Protein AF-A0A7C4UZJ2-F1 (afdb_monomer)

Solvent-accessible surface area (backbone atoms only — not comparable to full-atom values): 8974 Å² total; per-residue (Å²): 130,86,74,49,44,41,71,68,33,50,54,50,42,54,49,50,50,52,53,48,52,49,45,67,72,61,39,87,80,48,61,73,75,57,48,54,52,53,50,52,50,48,54,49,46,47,54,48,37,50,47,54,15,24,67,68,72,15,70,60,58,77,71,41,87,79,58,90,54,71,65,30,32,43,36,39,30,89,90,75,41,77,43,81,35,50,71,69,30,82,48,76,40,43,51,80,45,50,31,40,40,32,68,46,58,90,67,75,67,66,42,26,38,54,45,52,75,62,66,36,50,71,48,44,41,74,35,62,50,31,41,37,32,55,33,104,50,64,52,42,41,42,35,38,40,39,36,47,42,66,73,45,78,69,46,78,48,38,40,35,36,39,38,42,128

pLDDT: mean 82.4, std 12.48, range [39.53, 96.62]

Radius of gyration: 24.38 Å; Cα contacts (8 Å, |Δi|>4): 313; chains: 1; bounding box: 47×24×74 Å

Sequence (165 aa):
MPSCLDPSAQNLLLTFFGVFIAGLIFGKRITPRYYKLILAGNTFLILLTLWLGDYRYSPLVFAKEDRFVLQEFVVLSRERGEKHVAPNGIITLGKTSAAFIQPVIEAENIKCTWYSLHGGQLDGEESCSLTYIPPLAENDILRVNIQPGCGLPNTVEQIRISILP

Structure (mmCIF, N/CA/C/O backbone):
data_AF-A0A7C4UZJ2-F1
#
_entry.id   AF-A0A7C4UZJ2-F1
#
loop_
_atom_site.group_PDB
_atom_site.id
_atom_site.type_symbol
_atom_site.label_atom_id
_atom_site.label_alt_id
_atom_site.label_comp_id
_atom_site.label_asym_id
_atom_site.label_entity_id
_atom_site.label_seq_id
_atom_site.pdbx_PDB_ins_code
_atom_site.Cartn_x
_atom_site.Cartn_y
_atom_site.Cartn_z
_atom_site.occupancy
_atom_site.B_iso_or_equiv
_atom_site.auth_seq_id
_atom_site.auth_comp_id
_atom_site.auth_asym_id
_atom_site.auth_atom_id
_atom_site.pdbx_PDB_model_num
ATOM 1 N N . MET A 1 1 ? 1.983 4.374 19.991 1.00 39.53 1 MET A N 1
ATOM 2 C CA . MET A 1 1 ? 1.317 3.497 19.009 1.00 39.53 1 MET A CA 1
ATOM 3 C C . MET A 1 1 ? 0.043 4.208 18.592 1.00 39.53 1 MET A C 1
ATOM 5 O O . MET A 1 1 ? -0.704 4.575 19.492 1.00 39.53 1 MET A O 1
ATOM 9 N N . PRO A 1 2 ? -0.148 4.497 17.301 1.00 52.53 2 PRO A N 1
ATOM 10 C CA . PRO A 1 2 ? -1.367 5.138 16.809 1.00 52.53 2 PRO A CA 1
ATOM 11 C C . PRO A 1 2 ? -2.572 4.263 17.177 1.00 52.53 2 PRO A C 1
ATOM 13 O O . PRO A 1 2 ? -2.494 3.034 17.100 1.00 52.53 2 PRO A O 1
ATOM 16 N N . SER A 1 3 ? -3.638 4.877 17.687 1.00 61.09 3 SER A N 1
ATOM 17 C CA . SER A 1 3 ? -4.814 4.158 18.167 1.00 61.09 3 SER A CA 1
ATOM 18 C C . SER A 1 3 ? -5.595 3.576 16.995 1.00 61.09 3 SER A C 1
ATOM 20 O O . SER A 1 3 ? -6.078 4.292 16.129 1.00 61.09 3 SER A O 1
ATOM 22 N N . CYS A 1 4 ? -5.781 2.260 17.017 1.00 70.62 4 CYS A N 1
ATOM 23 C CA . CYS A 1 4 ? -6.596 1.513 16.054 1.00 70.62 4 CYS A CA 1
ATOM 24 C C . CYS A 1 4 ? -8.102 1.632 16.327 1.00 70.62 4 CYS A C 1
ATOM 26 O O . CYS A 1 4 ? -8.864 0.704 16.066 1.00 70.62 4 CYS A O 1
ATOM 28 N N . LEU A 1 5 ? -8.503 2.759 16.907 1.00 71.94 5 LEU A N 1
ATOM 29 C CA . LEU A 1 5 ? -9.870 3.074 17.275 1.00 71.94 5 LEU A CA 1
ATOM 30 C C . LEU A 1 5 ? -10.366 4.176 16.361 1.00 71.94 5 LEU A C 1
ATOM 32 O O . LEU A 1 5 ? -9.691 5.200 16.238 1.00 71.94 5 LEU A O 1
ATOM 36 N N . ASP A 1 6 ? -11.555 3.992 15.801 1.00 71.31 6 ASP A N 1
ATOM 37 C CA . ASP A 1 6 ? -12.213 5.039 15.030 1.00 71.31 6 ASP A CA 1
ATOM 38 C C . ASP A 1 6 ? -12.290 6.351 15.835 1.00 71.31 6 ASP A C 1
ATOM 40 O O . ASP A 1 6 ? -12.607 6.304 17.030 1.00 71.31 6 ASP A O 1
ATOM 44 N N . PRO A 1 7 ? -12.013 7.527 15.237 1.00 70.38 7 PRO A N 1
ATOM 45 C CA . PRO A 1 7 ? -12.060 8.807 15.948 1.00 70.38 7 PRO A CA 1
ATOM 46 C C . PRO A 1 7 ? -13.392 9.044 16.674 1.00 70.38 7 PRO A C 1
ATOM 48 O O . PRO A 1 7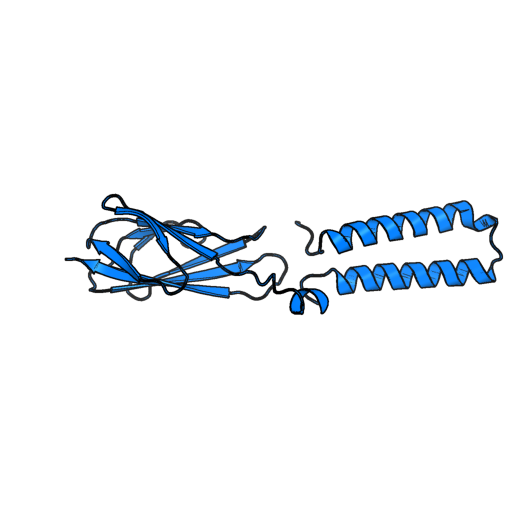 ? -13.426 9.577 17.786 1.00 70.38 7 PRO A O 1
ATOM 51 N N . SER A 1 8 ? -14.500 8.584 16.090 1.00 72.75 8 SER A N 1
ATOM 52 C CA . SER A 1 8 ? -15.833 8.672 16.694 1.00 72.75 8 SER A CA 1
ATOM 53 C C . SER A 1 8 ? -15.936 7.783 17.930 1.00 72.75 8 SER A C 1
ATOM 55 O O . SER A 1 8 ? -16.476 8.197 18.958 1.00 72.75 8 SER A O 1
ATOM 57 N N . ALA A 1 9 ? -15.371 6.575 17.862 1.00 75.50 9 ALA A N 1
ATOM 58 C CA . ALA A 1 9 ? -15.307 5.664 18.996 1.00 75.50 9 ALA A CA 1
ATOM 59 C C . ALA A 1 9 ? -14.388 6.194 20.106 1.00 75.50 9 ALA A C 1
ATOM 61 O O . ALA A 1 9 ? -14.740 6.067 21.276 1.00 75.50 9 ALA A O 1
ATOM 62 N N . GLN A 1 10 ? -13.268 6.847 19.772 1.00 77.38 10 GLN A N 1
ATOM 63 C CA . GLN A 1 10 ? -12.407 7.507 20.763 1.00 77.38 10 GLN A CA 1
ATOM 64 C C . GLN A 1 10 ? -13.162 8.609 21.512 1.00 77.38 10 GLN A C 1
ATOM 66 O O . GLN A 1 10 ? -13.131 8.650 22.743 1.00 77.38 10 GLN A O 1
ATOM 71 N N . ASN A 1 11 ? -13.902 9.456 20.792 1.00 80.50 11 ASN A N 1
ATOM 72 C CA . ASN A 1 11 ? -14.708 10.518 21.398 1.00 80.50 11 ASN A CA 1
ATOM 73 C C . ASN A 1 11 ? -15.818 9.959 22.301 1.00 80.50 11 ASN A C 1
ATOM 75 O O . ASN A 1 11 ? -16.017 10.440 23.422 1.00 80.50 11 ASN A O 1
ATOM 79 N N . LEU A 1 12 ? -16.519 8.914 21.849 1.00 81.25 12 LEU A N 1
ATOM 80 C CA . LEU A 1 12 ? -17.531 8.231 22.658 1.00 81.25 12 LEU A CA 1
ATOM 81 C C . LEU A 1 12 ? -16.916 7.597 23.904 1.00 81.25 12 LEU A C 1
ATOM 83 O O . LEU A 1 12 ? -17.465 7.726 24.995 1.00 81.25 12 LEU A O 1
ATOM 87 N N . LEU A 1 13 ? -15.760 6.956 23.763 1.00 83.00 13 LEU A N 1
ATOM 88 C CA . LEU A 1 13 ? -15.049 6.329 24.866 1.00 83.00 13 LEU A CA 1
ATOM 89 C C . LEU A 1 13 ? -14.633 7.361 25.917 1.00 83.00 13 LEU A C 1
ATOM 91 O O . LEU A 1 13 ? -14.915 7.157 27.095 1.00 83.00 13 LEU A O 1
ATOM 95 N N . LEU A 1 14 ? -14.062 8.497 25.507 1.00 82.88 14 LEU A N 1
ATOM 96 C CA . LEU A 1 14 ? -13.741 9.610 26.410 1.00 82.88 14 LEU A CA 1
ATOM 97 C C . LEU A 1 14 ? -14.988 10.142 27.126 1.00 82.88 14 LEU A C 1
ATOM 99 O O . LEU A 1 14 ? -14.957 10.376 28.335 1.00 82.88 14 LEU A O 1
ATOM 103 N N . THR A 1 15 ? -16.101 10.272 26.402 1.00 82.56 15 THR A N 1
ATOM 104 C CA . THR A 1 15 ? -17.379 10.727 26.967 1.00 82.56 15 THR A CA 1
ATOM 105 C C . THR A 1 15 ? -17.900 9.739 28.011 1.00 82.56 15 THR A C 1
ATOM 107 O O . THR A 1 15 ? -18.222 10.140 29.130 1.00 82.56 15 THR A O 1
ATOM 110 N N . PHE A 1 16 ? -17.924 8.440 27.698 1.00 83.06 16 PHE A N 1
ATOM 111 C CA . PHE A 1 16 ? -18.360 7.405 28.636 1.00 83.06 16 PHE A CA 1
ATOM 112 C C . PHE A 1 16 ? -17.437 7.296 29.851 1.00 83.06 16 PHE A C 1
ATOM 114 O O . PHE A 1 16 ? -17.932 7.158 30.968 1.00 83.06 16 PHE A O 1
ATOM 121 N N . PHE A 1 17 ? -16.120 7.432 29.676 1.00 82.81 17 PHE A N 1
ATOM 122 C CA . PHE A 1 17 ? -15.181 7.503 30.798 1.00 82.81 17 PHE A CA 1
ATOM 123 C C . PHE A 1 17 ? -15.440 8.724 31.688 1.00 82.81 17 PHE A C 1
ATOM 125 O O . PHE A 1 17 ? -15.457 8.592 32.912 1.00 82.81 17 PHE A O 1
ATOM 132 N N . GLY A 1 18 ? -15.705 9.893 31.101 1.00 82.12 18 GLY A N 1
ATOM 133 C CA . GLY A 1 18 ? -16.067 11.099 31.847 1.00 82.12 18 GLY A CA 1
ATOM 134 C C . GLY A 1 18 ? -17.349 10.919 32.665 1.00 82.12 18 GLY A C 1
ATOM 135 O O . GLY A 1 18 ? -17.370 11.217 33.861 1.00 82.12 18 GLY A O 1
ATOM 136 N N . VAL A 1 19 ? -18.397 10.355 32.054 1.00 81.75 19 VAL A N 1
ATOM 137 C CA . VAL A 1 19 ? -19.668 10.034 32.729 1.00 81.75 19 VAL A CA 1
ATOM 138 C C . VAL A 1 19 ? -19.459 9.005 33.841 1.00 81.75 19 VAL A C 1
ATOM 140 O O . VAL A 1 19 ? -20.014 9.154 34.930 1.00 81.75 19 VAL A O 1
ATOM 143 N N . PHE A 1 20 ? -18.626 7.992 33.607 1.00 79.81 20 PHE A N 1
ATOM 144 C CA . PHE A 1 20 ? -18.298 6.969 34.596 1.00 79.81 20 PHE A CA 1
ATOM 145 C C . PHE A 1 20 ? -17.600 7.567 35.824 1.00 79.81 20 PHE A C 1
ATOM 147 O O . PHE A 1 20 ? -18.022 7.322 36.956 1.00 79.81 20 PHE A O 1
ATOM 154 N N . ILE A 1 21 ? -16.583 8.408 35.614 1.00 81.06 21 ILE A N 1
ATOM 155 C CA . ILE A 1 21 ? -15.850 9.088 36.692 1.00 81.06 21 ILE A CA 1
ATOM 156 C C . ILE A 1 21 ? -16.776 10.043 37.456 1.00 81.06 21 ILE A C 1
ATOM 158 O O . ILE A 1 21 ? -16.795 10.025 38.688 1.00 81.06 21 ILE A O 1
ATOM 162 N N . ALA A 1 22 ? -17.597 10.830 36.755 1.00 78.88 22 ALA A N 1
ATOM 163 C CA . ALA A 1 22 ? -18.587 11.696 37.391 1.00 78.88 22 ALA A CA 1
ATOM 164 C C . ALA A 1 22 ? -19.593 10.883 38.227 1.00 78.88 22 ALA A C 1
ATOM 166 O O . ALA A 1 22 ? -19.895 11.247 39.365 1.00 78.88 22 ALA A O 1
ATOM 167 N N . GLY A 1 23 ? -20.054 9.742 37.712 1.00 73.69 23 GLY A N 1
ATOM 168 C CA . GLY A 1 23 ? -20.921 8.811 38.431 1.00 73.69 23 GLY A CA 1
ATOM 169 C C . GLY A 1 23 ? -20.284 8.277 39.716 1.00 73.69 23 GLY A C 1
ATOM 170 O O . GLY A 1 23 ? -20.945 8.265 40.753 1.00 73.69 23 GLY A O 1
ATOM 171 N N . LEU A 1 24 ? -18.999 7.908 39.685 1.00 75.25 24 LEU A N 1
ATOM 172 C CA . LEU A 1 24 ? -18.252 7.462 40.869 1.00 75.25 24 LEU A CA 1
ATOM 173 C C . LEU A 1 24 ? -18.111 8.568 41.930 1.00 75.25 24 LEU A C 1
ATOM 175 O O . LEU A 1 24 ? -18.266 8.303 43.122 1.00 75.25 24 LEU A O 1
ATOM 179 N N . ILE A 1 25 ? -17.838 9.809 41.511 1.00 77.75 25 ILE A N 1
ATOM 180 C CA . ILE A 1 25 ? -17.609 10.943 42.422 1.00 77.75 25 ILE A CA 1
ATOM 181 C C . ILE A 1 25 ? -18.926 11.434 43.045 1.00 77.75 25 ILE A C 1
ATOM 183 O O . ILE A 1 25 ? -19.008 11.641 44.259 1.00 77.75 25 ILE A O 1
ATOM 187 N N . PHE A 1 26 ? -19.976 11.596 42.236 1.00 69.88 26 PHE A N 1
ATOM 188 C CA . PHE A 1 26 ? -21.260 12.169 42.664 1.00 69.88 26 PHE A CA 1
ATOM 189 C C . PHE A 1 26 ? -22.298 11.119 43.101 1.00 69.88 26 PHE A C 1
ATOM 191 O O . PHE A 1 26 ? -23.344 11.468 43.656 1.00 69.88 26 PHE A O 1
ATOM 198 N N . GLY A 1 27 ? -22.004 9.827 42.932 1.00 62.03 27 GLY A N 1
ATOM 199 C CA . GLY A 1 27 ? -22.915 8.710 43.199 1.00 62.03 27 GLY A CA 1
ATOM 200 C C . GLY A 1 27 ? -23.353 8.535 44.654 1.00 62.03 27 GLY A C 1
ATOM 201 O O . GLY A 1 27 ? -24.345 7.855 44.905 1.00 62.03 27 GLY A O 1
ATOM 202 N N . LYS A 1 28 ? -22.702 9.205 45.619 1.00 61.09 28 LYS A N 1
ATOM 203 C CA . LYS A 1 28 ? -23.100 9.186 47.042 1.00 61.09 28 LYS 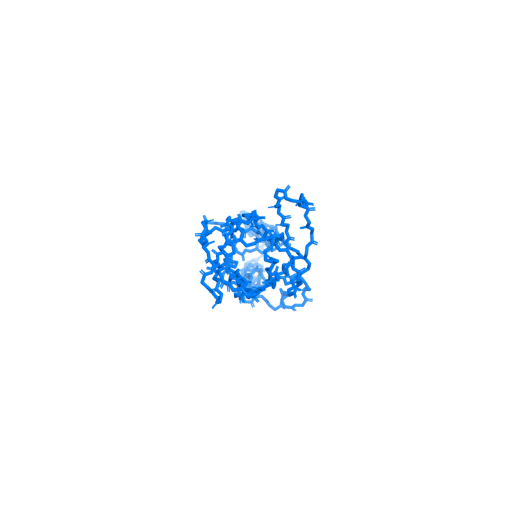A CA 1
ATOM 204 C C . LYS A 1 28 ? -24.522 9.714 47.304 1.00 61.09 28 LYS A C 1
ATOM 206 O O . LYS A 1 28 ? -25.055 9.467 48.381 1.00 61.09 28 LYS A O 1
ATOM 211 N N . ARG A 1 29 ? -25.139 10.430 46.352 1.00 63.00 29 ARG A N 1
ATOM 212 C CA . ARG A 1 29 ? -26.525 10.939 46.445 1.00 63.00 29 ARG A CA 1
ATOM 213 C C . ARG A 1 29 ? -27.575 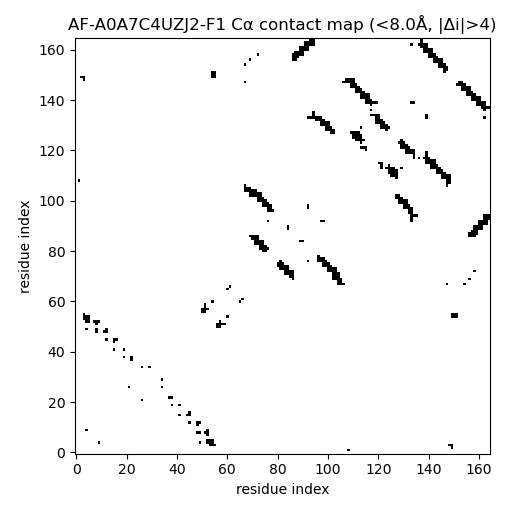10.055 45.761 1.00 63.00 29 ARG A C 1
ATOM 215 O O . ARG A 1 29 ? -28.762 10.345 45.866 1.00 63.00 29 ARG A O 1
ATOM 222 N N . ILE A 1 30 ? -27.162 9.001 45.059 1.00 61.62 30 ILE A N 1
ATOM 223 C CA . ILE A 1 30 ? -28.052 8.127 44.288 1.00 61.62 30 ILE A CA 1
ATOM 224 C C . ILE A 1 30 ? -28.334 6.867 45.111 1.00 61.62 30 ILE A C 1
ATOM 226 O O . ILE A 1 30 ? -27.447 6.316 45.762 1.00 61.62 30 ILE A O 1
ATOM 230 N N . THR A 1 31 ? -29.577 6.389 45.094 1.00 65.62 31 THR A N 1
ATOM 231 C CA . THR A 1 31 ? -29.970 5.162 45.794 1.00 65.62 31 THR A CA 1
ATOM 232 C C . THR A 1 31 ? -29.105 3.973 45.336 1.00 65.62 31 THR A C 1
ATOM 234 O O . THR A 1 31 ? -28.886 3.786 44.134 1.00 65.62 31 THR A O 1
ATOM 237 N N . PRO A 1 32 ? -28.633 3.114 46.261 1.00 66.88 32 PRO A N 1
ATOM 238 C CA . PRO A 1 32 ? -27.583 2.121 45.991 1.00 66.88 32 PRO A CA 1
ATOM 239 C C . PRO A 1 32 ? -27.957 1.094 44.912 1.00 66.88 32 PRO A C 1
ATOM 241 O O . PRO A 1 32 ? -27.084 0.519 44.261 1.00 66.88 32 PRO A O 1
ATOM 244 N N . ARG A 1 33 ? -29.259 0.875 44.692 1.00 70.06 33 ARG A N 1
ATOM 245 C CA . ARG A 1 33 ? -29.785 -0.026 43.658 1.00 70.06 33 ARG A CA 1
ATOM 246 C C . ARG A 1 33 ? -29.605 0.539 42.243 1.00 70.06 33 ARG A C 1
ATOM 248 O O . ARG A 1 33 ? -29.257 -0.212 41.339 1.00 70.06 33 ARG A O 1
ATOM 255 N N . TYR A 1 34 ? -29.771 1.851 42.069 1.00 71.38 34 TYR A N 1
ATOM 256 C CA . TYR A 1 34 ? -29.586 2.530 40.783 1.00 71.38 34 TYR A CA 1
ATOM 257 C C . TYR A 1 34 ? -28.108 2.754 40.467 1.00 71.38 34 TYR A C 1
ATOM 259 O O . TYR A 1 34 ? -27.697 2.588 39.324 1.00 71.38 34 TYR A O 1
ATOM 267 N N . TYR A 1 35 ? -27.288 3.028 41.485 1.00 72.38 35 TYR A N 1
ATOM 268 C CA . TYR A 1 35 ? -25.844 3.201 41.319 1.00 72.38 35 TYR A CA 1
ATOM 269 C C . TYR A 1 35 ? -25.161 1.968 40.699 1.00 72.38 35 TYR A C 1
ATOM 271 O O . TYR A 1 35 ? -24.384 2.102 39.757 1.00 72.38 35 TYR A O 1
ATOM 279 N N . LYS A 1 36 ? -25.500 0.753 41.161 1.00 76.50 36 LYS A N 1
ATOM 280 C CA . LYS A 1 36 ? -24.949 -0.496 40.597 1.00 76.50 36 LYS A CA 1
ATOM 281 C C . LYS A 1 36 ? -25.349 -0.719 39.135 1.00 76.50 36 LYS A C 1
ATOM 283 O O . LYS A 1 36 ? -24.514 -1.147 38.344 1.00 76.50 36 LYS A O 1
ATOM 288 N N . LEU A 1 37 ? -26.601 -0.418 38.781 1.00 79.12 37 LEU A N 1
ATOM 289 C CA . LEU A 1 37 ? -27.099 -0.523 37.405 1.00 79.12 37 LEU A CA 1
ATOM 290 C C . LEU A 1 37 ? -26.408 0.479 36.474 1.00 79.12 37 LEU A C 1
ATOM 292 O O . LEU A 1 37 ? -25.994 0.103 35.382 1.00 79.12 37 LEU A O 1
ATOM 296 N N . ILE A 1 38 ? -26.228 1.724 36.922 1.00 76.94 38 ILE A N 1
ATOM 297 C CA . ILE A 1 38 ? -25.520 2.767 36.164 1.00 76.94 38 ILE A CA 1
ATOM 298 C C . ILE A 1 38 ? -24.055 2.376 35.947 1.00 76.94 38 ILE A C 1
ATOM 300 O O . ILE A 1 38 ? -23.524 2.571 34.855 1.00 76.94 38 ILE A O 1
ATOM 304 N N . LEU A 1 39 ? -23.405 1.803 36.964 1.00 79.06 39 LEU A N 1
ATOM 305 C CA . LEU A 1 39 ? -22.021 1.349 36.859 1.00 79.06 39 LEU A CA 1
ATOM 306 C C . LEU A 1 39 ? -21.889 0.225 35.823 1.00 79.06 39 LEU A C 1
ATOM 308 O O . LEU A 1 39 ? -21.101 0.347 34.890 1.00 79.06 39 LEU A O 1
ATOM 312 N N . ALA A 1 40 ? -22.708 -0.824 35.948 1.00 82.81 40 ALA A N 1
ATOM 313 C CA . ALA A 1 40 ? -22.698 -1.960 35.030 1.00 82.81 40 ALA A CA 1
ATOM 314 C C . ALA A 1 40 ? -23.048 -1.547 33.592 1.00 82.81 40 ALA A C 1
ATOM 316 O O . ALA A 1 40 ? -22.389 -1.985 32.652 1.00 82.81 40 ALA A O 1
ATOM 317 N N . GLY A 1 41 ? -24.039 -0.664 33.425 1.00 82.81 41 GLY A N 1
ATOM 318 C CA . GLY A 1 41 ? -24.426 -0.120 32.125 1.00 82.81 41 GLY A CA 1
ATOM 319 C C . GLY A 1 41 ? -23.296 0.665 31.463 1.00 82.81 41 GLY A C 1
ATOM 320 O O . GLY A 1 41 ? -22.995 0.424 30.300 1.00 82.81 41 GLY A O 1
ATOM 321 N N . ASN A 1 42 ? -22.610 1.542 32.203 1.00 79.81 42 ASN A N 1
ATOM 322 C CA . ASN A 1 42 ? -21.464 2.276 31.663 1.00 79.81 42 ASN A CA 1
ATOM 323 C C . ASN A 1 42 ? -20.284 1.357 31.334 1.00 79.81 42 ASN A C 1
ATOM 325 O O . ASN A 1 42 ? -19.666 1.530 30.290 1.00 79.81 42 ASN A O 1
ATOM 329 N N . THR A 1 43 ? -19.976 0.363 32.175 1.00 81.75 43 THR A N 1
ATOM 330 C CA . THR A 1 43 ? -18.920 -0.614 31.866 1.00 81.75 43 THR A CA 1
ATOM 331 C C . THR A 1 43 ? -19.249 -1.398 30.598 1.00 81.75 43 THR A C 1
ATOM 333 O O . THR A 1 43 ? -18.382 -1.559 29.742 1.00 81.75 43 THR A O 1
ATOM 336 N N . PHE A 1 44 ? -20.501 -1.837 30.446 1.00 86.75 44 PHE A N 1
ATOM 337 C CA . PHE A 1 44 ? -20.958 -2.506 29.232 1.00 86.75 44 PHE A CA 1
ATOM 338 C C . PHE A 1 44 ? -20.848 -1.592 28.010 1.00 86.75 44 PHE A C 1
ATOM 340 O O . PHE A 1 44 ? -20.314 -2.019 26.992 1.00 86.75 44 PHE A O 1
ATOM 347 N N . LEU A 1 45 ? -21.280 -0.331 28.121 1.00 82.62 45 LEU A N 1
ATOM 348 C CA . LEU A 1 45 ? -21.158 0.646 27.041 1.00 82.62 45 LEU A CA 1
ATOM 349 C C . LEU A 1 45 ? -19.696 0.869 26.656 1.00 82.62 45 LEU A C 1
ATOM 351 O O . LEU A 1 45 ? -19.390 0.748 25.485 1.00 82.62 45 LEU A O 1
ATOM 355 N N . ILE A 1 46 ? -18.780 1.091 27.605 1.00 82.38 46 ILE A N 1
ATOM 356 C CA . ILE A 1 46 ? -17.343 1.268 27.318 1.00 82.38 46 ILE A CA 1
ATOM 357 C C . ILE A 1 46 ? -16.769 0.056 26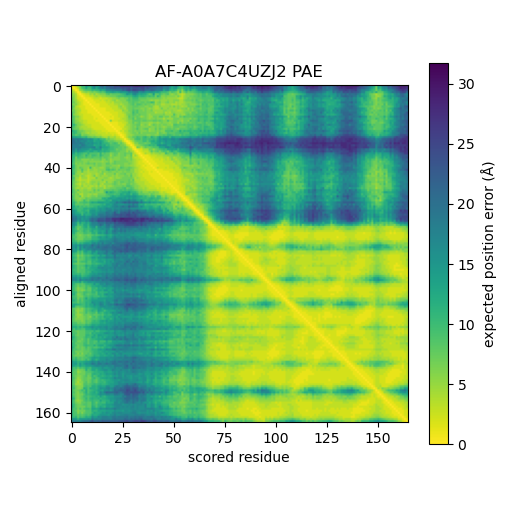.571 1.00 82.38 46 ILE A C 1
ATOM 359 O O . ILE A 1 46 ? -16.068 0.230 25.574 1.00 82.38 46 ILE A O 1
ATOM 363 N N . LEU A 1 47 ? -17.077 -1.163 27.028 1.00 84.31 47 LEU A N 1
ATOM 364 C CA . LEU A 1 47 ? -16.639 -2.394 26.361 1.00 84.31 47 LEU A CA 1
ATOM 365 C C . LEU A 1 47 ? -17.228 -2.514 24.951 1.00 84.31 47 LEU A C 1
ATOM 367 O O . LEU A 1 47 ? -16.517 -2.886 24.020 1.00 84.31 47 LEU A O 1
ATOM 371 N N . LEU A 1 48 ? -18.502 -2.158 24.782 1.00 82.50 48 LEU A N 1
ATOM 372 C CA . LEU A 1 48 ? -19.171 -2.154 23.487 1.00 82.50 48 LEU A CA 1
ATOM 373 C C . LEU A 1 48 ? -18.546 -1.119 22.540 1.00 82.50 48 LEU A C 1
ATOM 375 O O . LEU A 1 48 ? -18.318 -1.440 21.379 1.00 82.50 48 LEU A O 1
ATOM 379 N N . THR A 1 49 ? -18.217 0.085 23.017 1.00 80.38 49 THR A N 1
ATOM 380 C CA . THR A 1 49 ? -17.562 1.132 22.214 1.00 80.38 49 THR A CA 1
ATOM 381 C C . THR A 1 49 ? -16.149 0.731 21.810 1.00 80.38 49 THR A C 1
ATOM 383 O O . THR A 1 49 ? -15.740 1.012 20.690 1.00 80.38 49 THR A O 1
ATOM 386 N N . LEU A 1 50 ? -15.406 0.056 22.694 1.00 79.31 50 LEU A N 1
ATOM 387 C CA . LEU A 1 50 ? -14.100 -0.516 22.358 1.00 79.31 50 LEU A CA 1
ATOM 388 C C . LEU A 1 50 ? -14.229 -1.568 21.257 1.00 79.31 50 LEU A C 1
ATOM 390 O O . LEU A 1 50 ? -13.483 -1.532 20.287 1.00 79.31 50 LEU A O 1
ATOM 394 N N . TRP A 1 51 ? -15.201 -2.472 21.384 1.00 78.75 51 TRP A N 1
ATOM 395 C CA . TRP A 1 51 ? -15.413 -3.543 20.414 1.00 78.75 51 TRP A CA 1
ATOM 396 C C . TRP A 1 51 ? -15.912 -3.028 19.053 1.00 78.75 51 TRP A C 1
ATOM 398 O O . TRP A 1 51 ? -15.398 -3.428 18.014 1.00 78.75 51 TRP A O 1
ATOM 408 N N . LEU A 1 52 ? -16.868 -2.095 19.051 1.00 75.56 52 LEU A N 1
ATOM 409 C CA . LEU A 1 52 ? -17.392 -1.445 17.843 1.00 75.56 52 LEU A CA 1
ATOM 410 C C . LEU A 1 52 ? -16.428 -0.413 17.245 1.00 75.56 52 LEU A C 1
ATOM 412 O O . LEU A 1 52 ? -16.603 -0.015 16.097 1.00 75.56 52 LEU A O 1
ATOM 416 N N . GLY A 1 53 ? -15.458 0.068 18.012 1.00 70.19 53 GLY A N 1
ATOM 417 C CA . GLY A 1 53 ? -14.496 1.069 17.568 1.00 70.19 53 GLY A CA 1
ATOM 418 C C . GLY A 1 53 ? -13.185 0.491 17.053 1.00 70.19 53 GLY A C 1
ATOM 419 O O . GLY A 1 53 ? -12.475 1.191 16.338 1.00 70.19 53 GLY A O 1
ATOM 420 N N . ASP A 1 54 ? -12.854 -0.750 17.417 1.00 74.06 54 ASP A N 1
ATOM 421 C CA . ASP A 1 54 ? -11.630 -1.417 16.975 1.00 74.06 54 ASP A CA 1
ATOM 422 C C . ASP A 1 54 ? -11.735 -1.800 15.495 1.00 74.06 54 ASP A C 1
ATOM 424 O O . ASP A 1 54 ? -12.561 -2.633 15.109 1.00 74.06 54 ASP A O 1
ATOM 428 N N . TYR A 1 55 ? -10.857 -1.228 14.669 1.00 67.94 55 TYR A N 1
ATOM 429 C CA . TYR A 1 55 ? -10.806 -1.492 13.231 1.00 67.94 55 TYR A CA 1
ATOM 430 C C . TYR A 1 55 ? -10.624 -2.977 12.868 1.00 67.94 55 TYR A C 1
ATOM 432 O O . TYR A 1 55 ? -10.966 -3.373 11.756 1.00 67.94 55 TYR A O 1
ATOM 440 N N . ARG A 1 56 ? -10.126 -3.818 13.785 1.00 65.25 56 ARG A N 1
ATOM 441 C CA . ARG A 1 56 ? -9.927 -5.261 13.550 1.00 65.25 56 ARG A CA 1
ATOM 442 C C . ARG A 1 56 ? -11.203 -6.085 13.659 1.00 65.25 56 ARG A C 1
ATOM 444 O O . ARG A 1 56 ? -11.321 -7.114 13.000 1.00 65.25 56 ARG A O 1
ATOM 451 N N . TYR A 1 57 ? -12.115 -5.675 14.536 1.00 66.88 57 TYR A N 1
ATOM 452 C CA . TYR A 1 57 ? -13.261 -6.493 14.951 1.00 66.88 57 TYR A CA 1
ATOM 453 C C . TYR A 1 57 ? -14.603 -5.796 14.739 1.00 66.88 57 TYR A C 1
ATOM 455 O O . TYR A 1 57 ? -15.646 -6.438 14.862 1.00 66.88 57 TYR A O 1
ATOM 463 N N . SER A 1 58 ? -14.589 -4.500 14.422 1.00 63.91 58 SER A N 1
ATOM 464 C CA . SER A 1 58 ? -15.801 -3.711 14.304 1.00 63.91 58 SER A CA 1
ATOM 465 C C . SER A 1 58 ? -16.624 -4.106 13.074 1.00 63.91 58 SER A C 1
ATOM 467 O O . SER A 1 58 ? -16.166 -3.929 11.943 1.00 63.91 58 SER A O 1
ATOM 469 N N . PRO A 1 59 ? -17.888 -4.535 13.250 1.00 63.50 59 PRO A N 1
ATOM 470 C CA . PRO A 1 59 ? -18.813 -4.737 12.138 1.00 63.50 59 PRO A CA 1
ATOM 471 C C . PRO A 1 59 ? -19.153 -3.429 11.400 1.00 63.50 59 PRO A C 1
ATOM 473 O O . PRO A 1 59 ? -19.563 -3.473 10.243 1.00 63.50 59 PRO A O 1
ATOM 476 N N . LEU A 1 60 ? -18.974 -2.263 12.039 1.00 61.22 60 LEU A N 1
ATOM 477 C CA . LEU A 1 60 ? -19.288 -0.953 11.452 1.00 61.22 60 LEU A CA 1
ATOM 478 C C . LEU A 1 60 ? -18.283 -0.550 10.369 1.00 61.22 60 LEU A C 1
ATOM 480 O O . LEU A 1 60 ? -18.657 0.110 9.403 1.00 61.22 60 LEU A O 1
ATOM 484 N N . VAL A 1 61 ? -17.030 -0.990 10.498 1.00 56.72 61 VAL A N 1
ATOM 485 C CA . VAL A 1 61 ? -15.966 -0.725 9.518 1.00 56.72 61 VAL A CA 1
ATOM 486 C C . VAL A 1 61 ? -16.220 -1.482 8.216 1.00 56.72 61 VAL A C 1
ATOM 488 O O . VAL A 1 61 ? -15.956 -0.953 7.146 1.00 56.72 61 VAL A O 1
ATOM 491 N N . PHE A 1 62 ? -16.819 -2.675 8.274 1.00 55.56 62 PHE A N 1
ATOM 492 C CA . PHE A 1 62 ? -17.207 -3.416 7.067 1.00 55.56 62 PHE A CA 1
ATOM 49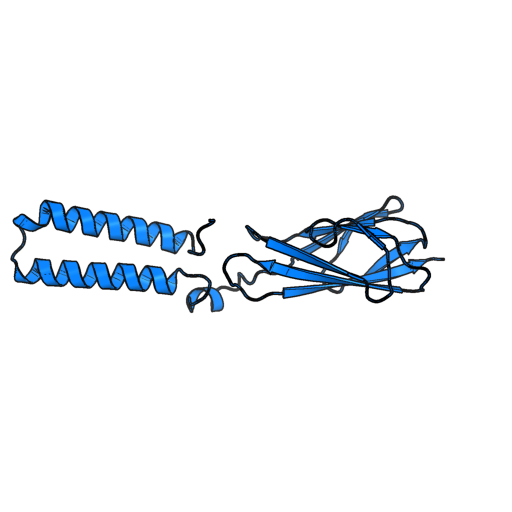3 C C . PHE A 1 62 ? -18.405 -2.796 6.329 1.00 55.56 62 PHE A C 1
ATOM 495 O O . PHE A 1 62 ? -18.577 -3.046 5.137 1.00 55.56 62 PHE A O 1
ATOM 502 N N . ALA A 1 63 ? -19.237 -2.017 7.029 1.00 53.12 63 ALA A N 1
ATOM 503 C CA . ALA A 1 63 ? -20.412 -1.354 6.461 1.00 53.12 63 ALA A CA 1
ATOM 504 C C . ALA A 1 63 ? -20.088 0.013 5.837 1.00 53.12 63 ALA A C 1
ATOM 506 O O . ALA A 1 63 ? -20.835 0.491 4.984 1.00 53.12 63 ALA A O 1
ATOM 507 N N . LYS A 1 64 ? -18.985 0.641 6.252 1.00 54.38 64 LYS A N 1
ATOM 508 C CA . LYS A 1 64 ? -18.480 1.871 5.651 1.00 54.38 64 LYS A CA 1
ATOM 509 C C . LYS A 1 64 ? -17.592 1.482 4.468 1.00 54.38 64 LYS A C 1
ATOM 511 O O . LYS A 1 64 ? -16.624 0.751 4.630 1.00 54.38 64 LYS A O 1
ATOM 516 N N . GLU A 1 65 ? -17.895 1.981 3.276 1.00 50.97 65 GLU A N 1
ATOM 517 C CA . GLU A 1 65 ? -17.054 1.818 2.078 1.00 50.97 65 GLU A CA 1
ATOM 518 C C . GLU A 1 65 ? -15.670 2.499 2.183 1.00 50.97 65 GLU A C 1
ATOM 520 O O . GLU A 1 65 ? -14.937 2.502 1.199 1.00 50.97 65 GLU A O 1
ATOM 525 N N . ASP A 1 66 ? -15.270 2.980 3.373 1.00 50.41 66 ASP A N 1
ATOM 526 C CA . ASP A 1 66 ? -13.900 3.368 3.768 1.00 50.41 66 ASP A CA 1
ATOM 527 C C . ASP A 1 66 ? -12.961 2.143 3.802 1.00 50.41 66 ASP A C 1
ATOM 529 O O . ASP A 1 66 ? -12.227 1.876 4.758 1.00 50.41 66 ASP A O 1
ATOM 533 N N . ARG A 1 67 ? -12.986 1.337 2.741 1.00 56.75 67 ARG A N 1
ATOM 534 C CA . ARG A 1 67 ? -11.905 0.402 2.474 1.00 56.75 67 ARG A CA 1
ATOM 535 C C . ARG A 1 67 ? -10.663 1.249 2.231 1.00 56.75 67 ARG A C 1
ATOM 537 O O . ARG A 1 67 ? -10.737 2.321 1.643 1.00 56.75 67 ARG A O 1
ATOM 544 N N . PHE A 1 68 ? -9.518 0.755 2.676 1.00 64.19 68 PHE A N 1
ATOM 545 C CA . PHE A 1 68 ? -8.224 1.301 2.291 1.00 64.19 68 PHE A CA 1
ATOM 546 C C . PHE A 1 68 ? -8.082 1.106 0.778 1.00 64.19 68 PHE A C 1
ATOM 548 O O . PHE A 1 68 ? -7.609 0.067 0.325 1.00 64.19 68 PHE A O 1
ATOM 555 N N . VAL A 1 69 ? -8.594 2.055 -0.007 1.00 71.12 69 VAL A N 1
ATOM 556 C CA . VAL A 1 69 ? -8.576 2.003 -1.465 1.00 71.12 69 VAL A CA 1
ATOM 557 C C . VAL A 1 69 ? -7.426 2.873 -1.929 1.00 71.12 69 VAL A C 1
ATOM 559 O O . VAL A 1 69 ? -7.380 4.073 -1.664 1.00 71.12 69 VAL A O 1
ATOM 562 N N . LEU A 1 70 ? -6.482 2.250 -2.628 1.00 83.75 70 LEU A N 1
ATOM 563 C CA . LEU A 1 70 ? -5.516 2.985 -3.420 1.00 83.75 70 LEU A CA 1
ATOM 564 C C . LEU A 1 70 ? -6.280 3.785 -4.480 1.00 83.75 70 LEU A C 1
ATOM 566 O O . LEU A 1 70 ? -6.937 3.193 -5.335 1.00 83.75 70 LEU A O 1
ATOM 570 N N . GLN A 1 71 ? -6.186 5.111 -4.437 1.00 87.38 71 GLN A N 1
ATOM 571 C CA . GLN A 1 71 ? -6.888 5.956 -5.402 1.00 87.38 71 GLN A CA 1
ATOM 572 C C . GLN A 1 71 ? -6.186 5.915 -6.759 1.00 87.38 71 GLN A C 1
ATOM 574 O O . GLN A 1 71 ? -6.801 5.653 -7.792 1.00 87.38 71 GLN A O 1
ATOM 579 N N . GLU A 1 72 ? -4.874 6.140 -6.742 1.00 92.50 72 GLU A N 1
ATOM 580 C CA . GLU A 1 72 ? -4.050 6.255 -7.938 1.00 92.50 72 GLU A CA 1
ATOM 581 C C . GLU A 1 72 ? -2.559 6.113 -7.616 1.00 92.50 72 GLU A C 1
ATOM 583 O O . GLU A 1 72 ? -2.131 6.134 -6.462 1.00 92.50 72 GLU A O 1
ATOM 588 N N . PHE A 1 73 ? -1.761 5.984 -8.668 1.00 94.44 73 PHE A N 1
ATOM 589 C CA . PHE A 1 73 ? -0.315 6.101 -8.661 1.00 94.44 73 PHE A CA 1
ATOM 590 C C . PHE A 1 73 ? 0.084 7.410 -9.336 1.00 94.44 73 PHE A C 1
ATOM 592 O O . PHE A 1 73 ? -0.257 7.644 -10.498 1.00 94.44 73 PHE A O 1
ATOM 599 N N . VAL A 1 74 ? 0.863 8.224 -8.636 1.00 96.00 74 VAL A N 1
ATOM 600 C CA . VAL A 1 74 ? 1.583 9.353 -9.217 1.00 96.00 74 VAL A CA 1
ATOM 601 C C . VAL A 1 74 ? 2.911 8.833 -9.745 1.00 96.00 74 VAL A C 1
ATOM 603 O O . VAL A 1 74 ? 3.713 8.255 -9.009 1.00 96.00 74 VAL A O 1
ATOM 606 N N . VAL A 1 75 ? 3.130 9.013 -11.042 1.00 95.81 75 VAL A N 1
ATOM 607 C CA . VAL A 1 75 ? 4.334 8.592 -11.752 1.00 95.81 75 VAL A CA 1
ATOM 608 C C . VAL A 1 75 ? 5.026 9.826 -12.302 1.00 95.81 75 VAL A C 1
ATOM 610 O O . VAL A 1 75 ? 4.482 10.530 -13.148 1.00 95.81 75 VAL A O 1
ATOM 613 N N . LEU A 1 76 ? 6.246 10.067 -11.844 1.00 94.75 76 LEU A N 1
ATOM 614 C CA . LEU A 1 76 ? 7.096 11.173 -12.254 1.00 94.75 76 LEU A CA 1
ATOM 615 C C . LEU A 1 76 ? 8.239 10.622 -13.105 1.00 94.75 76 LEU A C 1
ATOM 617 O O . LEU A 1 76 ? 9.084 9.868 -12.627 1.00 94.75 76 LEU A O 1
ATOM 621 N N . SER A 1 77 ? 8.270 11.002 -14.379 1.00 91.56 77 SER A N 1
ATOM 622 C CA . SER A 1 77 ? 9.334 10.620 -15.314 1.00 91.56 77 SER A CA 1
ATOM 623 C C . SER A 1 77 ? 9.927 11.851 -15.985 1.00 91.56 77 SER A C 1
ATOM 625 O O . SER A 1 77 ? 9.239 12.847 -16.205 1.00 91.56 77 SER A O 1
ATOM 627 N N . ARG A 1 78 ? 11.202 11.781 -16.376 1.00 84.81 78 ARG A N 1
ATOM 628 C CA . ARG A 1 78 ? 11.869 12.903 -17.055 1.00 84.81 78 ARG A CA 1
ATOM 629 C C . ARG A 1 78 ? 11.253 13.231 -18.421 1.00 84.81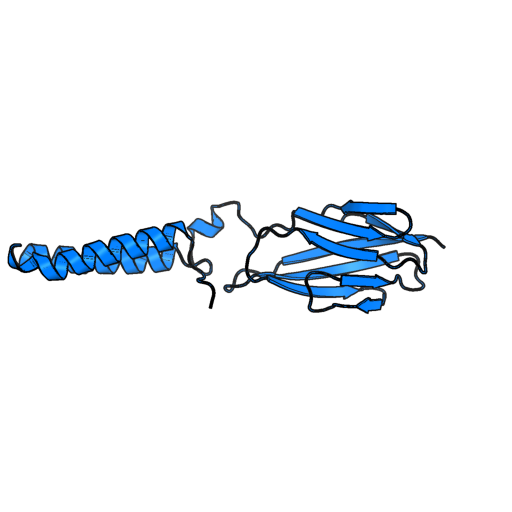 78 ARG A C 1
ATOM 631 O O . ARG A 1 78 ? 11.275 14.383 -18.834 1.00 84.81 78 ARG A O 1
ATOM 638 N N . GLU A 1 79 ? 10.729 12.225 -19.117 1.00 80.38 79 GLU A N 1
ATOM 639 C CA . GLU A 1 79 ? 10.207 12.368 -20.482 1.00 80.38 79 GLU A CA 1
ATOM 640 C C . GLU A 1 79 ? 8.779 12.910 -20.533 1.00 80.38 79 GLU A C 1
ATOM 642 O O . GLU A 1 79 ? 8.447 13.677 -21.433 1.00 80.38 79 GLU A O 1
ATOM 647 N N . ARG A 1 80 ? 7.920 12.485 -19.596 1.00 79.75 80 ARG A N 1
ATOM 648 C CA . ARG A 1 80 ? 6.483 12.800 -19.620 1.00 79.75 80 ARG A CA 1
ATOM 649 C C . ARG A 1 80 ? 6.017 13.665 -18.451 1.00 79.75 80 ARG A C 1
ATOM 651 O O . ARG A 1 80 ? 4.861 14.069 -18.447 1.00 79.75 80 ARG A O 1
ATOM 658 N N . GLY A 1 81 ? 6.895 13.962 -17.492 1.00 86.62 81 GLY A N 1
ATOM 659 C CA . GLY A 1 81 ? 6.541 14.684 -16.274 1.00 86.62 81 GLY A CA 1
ATOM 660 C C . GLY A 1 81 ? 5.697 13.833 -15.326 1.00 86.62 81 GLY A C 1
ATOM 661 O O . GLY A 1 81 ? 5.869 12.612 -15.260 1.00 86.62 81 GLY A O 1
ATOM 662 N N . GLU A 1 82 ? 4.818 14.505 -14.585 1.00 93.38 82 GLU A N 1
ATOM 663 C CA . GLU A 1 82 ? 3.873 13.907 -13.641 1.00 93.38 82 GLU A CA 1
ATOM 664 C C . GLU A 1 82 ? 2.667 13.306 -14.365 1.00 93.38 82 GLU A C 1
ATOM 666 O O . GLU A 1 82 ? 2.058 13.935 -15.234 1.00 93.38 82 GLU A O 1
ATOM 671 N N . LYS A 1 83 ? 2.312 12.073 -14.007 1.00 93.62 83 LYS A N 1
ATOM 672 C CA . LYS A 1 83 ? 1.151 11.369 -14.538 1.00 93.62 83 LYS A CA 1
ATOM 673 C C . LYS A 1 83 ? 0.434 10.621 -13.426 1.00 93.62 83 LYS A C 1
ATOM 675 O O . LYS A 1 83 ? 1.043 9.826 -12.720 1.00 93.62 83 LYS A O 1
ATOM 680 N N . HIS A 1 84 ? -0.876 10.800 -13.371 1.00 94.88 84 HIS A N 1
ATOM 681 C CA . HIS A 1 84 ? -1.767 10.072 -12.480 1.00 94.88 84 HIS A CA 1
ATOM 682 C C . HIS A 1 84 ? -2.299 8.824 -13.187 1.00 94.88 84 HIS A C 1
ATOM 684 O O . HIS A 1 84 ? -2.693 8.872 -14.360 1.00 94.88 84 HIS A O 1
ATOM 690 N N . VAL A 1 85 ? -2.248 7.681 -12.511 1.00 93.94 85 VAL A N 1
ATOM 691 C CA . VAL A 1 85 ? -2.550 6.375 -13.100 1.00 93.94 85 VAL A CA 1
ATOM 692 C C . VAL A 1 85 ? -3.399 5.573 -12.133 1.00 93.94 85 VAL A C 1
ATOM 694 O O . VAL A 1 85 ? -2.975 5.285 -11.022 1.00 93.94 85 VAL A O 1
ATOM 697 N N . ALA A 1 86 ? -4.583 5.160 -12.570 1.00 93.31 86 ALA A N 1
ATOM 698 C CA . ALA A 1 86 ? -5.435 4.292 -11.768 1.00 93.31 86 ALA A CA 1
ATOM 699 C C . ALA A 1 86 ? -4.761 2.930 -11.479 1.00 93.31 86 ALA A C 1
ATOM 701 O O . ALA A 1 86 ? -3.906 2.484 -12.260 1.00 93.31 86 ALA A O 1
ATOM 702 N N . PRO A 1 87 ? -5.172 2.220 -10.415 1.00 91.56 87 PRO A N 1
ATOM 703 C CA . PRO A 1 87 ? -4.730 0.854 -10.168 1.00 91.56 87 PRO A CA 1
ATOM 704 C C . PRO A 1 87 ? -4.981 -0.054 -11.378 1.00 91.56 87 PRO A C 1
ATOM 706 O O . PRO A 1 87 ? -5.982 0.079 -12.082 1.00 91.56 87 PRO A O 1
ATOM 709 N N . ASN A 1 88 ? -4.054 -0.971 -11.655 1.00 92.25 88 ASN A N 1
ATOM 710 C CA . ASN A 1 88 ? -3.999 -1.800 -12.869 1.00 92.25 88 ASN A CA 1
ATOM 711 C C . ASN A 1 88 ? -3.820 -1.030 -14.192 1.00 92.25 88 ASN A C 1
ATOM 713 O O . ASN A 1 88 ? -3.854 -1.641 -15.266 1.00 92.25 88 ASN A O 1
ATOM 717 N N . GLY A 1 89 ? -3.600 0.285 -14.134 1.00 92.56 89 GLY A N 1
ATOM 718 C CA . GLY A 1 89 ? -3.333 1.124 -15.292 1.00 92.56 89 GLY A CA 1
ATOM 719 C C . GLY A 1 89 ? -2.002 0.806 -15.973 1.00 92.56 89 GLY A C 1
ATOM 720 O O . GLY A 1 89 ? -1.134 0.120 -15.427 1.00 92.56 89 GLY A O 1
ATOM 721 N N . ILE A 1 90 ? -1.854 1.315 -17.199 1.00 93.56 90 ILE A N 1
ATOM 722 C CA . ILE A 1 90 ? -0.657 1.129 -18.021 1.00 93.56 90 ILE A CA 1
ATOM 723 C C . ILE A 1 90 ? 0.091 2.460 -18.152 1.00 93.56 90 ILE A C 1
ATOM 725 O O . ILE A 1 90 ? -0.479 3.490 -18.537 1.00 93.56 90 ILE A O 1
ATOM 729 N N . ILE A 1 91 ? 1.392 2.430 -17.878 1.00 93.25 91 ILE A N 1
ATOM 730 C CA . ILE A 1 91 ? 2.331 3.501 -18.217 1.00 93.25 91 ILE A CA 1
ATOM 731 C C . ILE A 1 91 ? 3.309 3.044 -19.283 1.00 93.25 91 ILE A C 1
ATOM 733 O O . ILE A 1 91 ? 3.482 1.854 -19.528 1.00 93.25 91 ILE A O 1
ATOM 737 N N . THR A 1 92 ? 3.944 4.016 -19.921 1.00 92.38 92 THR A N 1
ATOM 738 C CA . THR A 1 92 ? 4.949 3.768 -20.943 1.00 92.38 92 THR A CA 1
ATOM 739 C C . THR A 1 92 ? 6.219 4.504 -20.557 1.00 92.38 92 THR A C 1
ATOM 741 O O . THR A 1 92 ? 6.146 5.711 -20.317 1.00 92.38 92 THR A O 1
ATOM 744 N N . LEU A 1 93 ? 7.342 3.793 -20.502 1.00 91.44 93 LEU A N 1
ATOM 745 C CA . LEU A 1 93 ? 8.662 4.318 -20.142 1.00 91.44 93 LEU A CA 1
ATOM 746 C C . LEU A 1 93 ? 9.693 3.879 -21.190 1.00 91.44 93 LEU A C 1
ATOM 748 O O . LEU A 1 93 ? 9.546 2.809 -21.770 1.00 91.44 93 LEU A O 1
ATOM 752 N N . GLY A 1 94 ? 10.728 4.679 -21.444 1.00 89.56 94 GLY A N 1
ATOM 753 C CA . GLY A 1 94 ? 11.881 4.238 -22.239 1.00 89.56 94 GLY A CA 1
ATOM 754 C C . GLY A 1 94 ? 12.762 3.241 -21.474 1.00 89.56 94 GLY A C 1
ATOM 755 O O . GLY A 1 94 ? 12.796 3.273 -20.244 1.00 89.56 94 GLY A O 1
ATOM 756 N N . LYS A 1 95 ? 13.511 2.382 -22.183 1.00 83.56 95 LYS A N 1
ATOM 757 C CA . LYS A 1 95 ? 14.380 1.319 -21.616 1.00 83.56 95 LYS A CA 1
ATOM 758 C C . LYS A 1 95 ? 15.357 1.746 -20.515 1.00 83.56 95 LYS A C 1
ATOM 760 O O . LYS A 1 95 ? 15.827 0.899 -19.767 1.00 83.56 95 LYS A O 1
ATOM 765 N N . THR A 1 96 ? 15.685 3.028 -20.412 1.00 83.56 96 THR A N 1
ATOM 766 C CA . THR A 1 96 ? 16.626 3.562 -19.411 1.00 83.56 96 THR A CA 1
ATOM 767 C C . THR A 1 96 ? 16.034 4.719 -18.613 1.00 83.56 96 THR A C 1
ATOM 769 O O . THR A 1 96 ? 16.751 5.442 -17.920 1.00 83.56 96 THR A O 1
ATOM 772 N N . SER A 1 97 ? 14.729 4.940 -18.743 1.00 89.56 97 SER A N 1
ATOM 773 C CA . SER A 1 97 ? 14.068 6.122 -18.211 1.00 89.56 97 SER A CA 1
ATOM 774 C C . SER A 1 97 ? 13.518 5.802 -16.836 1.00 89.56 97 SER A C 1
ATOM 776 O O . SER A 1 97 ? 12.449 5.209 -16.698 1.00 89.56 97 SER A O 1
ATOM 778 N N . ALA A 1 98 ? 14.289 6.185 -15.819 1.00 92.25 98 ALA A N 1
ATOM 779 C CA . ALA A 1 98 ? 13.877 6.050 -14.433 1.00 92.25 98 ALA A CA 1
ATOM 780 C C . ALA A 1 98 ? 12.565 6.810 -14.184 1.00 92.25 98 ALA A C 1
ATOM 782 O O . ALA A 1 98 ? 12.355 7.915 -14.701 1.00 92.25 98 ALA A O 1
ATOM 783 N N . ALA A 1 99 ? 11.699 6.215 -13.373 1.00 95.19 99 ALA A N 1
ATOM 784 C CA . ALA A 1 99 ? 10.443 6.806 -12.947 1.00 95.19 99 ALA A CA 1
ATOM 785 C C . ALA A 1 99 ? 10.338 6.745 -11.427 1.00 95.19 99 ALA A C 1
ATOM 787 O O . ALA A 1 99 ? 10.586 5.707 -10.820 1.00 95.19 99 ALA A O 1
ATOM 788 N N . PHE A 1 100 ? 9.945 7.852 -10.815 1.00 96.50 100 PHE A N 1
ATOM 789 C CA . PHE A 1 100 ? 9.532 7.869 -9.422 1.00 96.50 100 PHE A CA 1
ATOM 790 C C . PHE A 1 100 ? 8.039 7.550 -9.354 1.00 96.50 100 PHE A C 1
ATOM 792 O O . PHE A 1 100 ? 7.250 8.125 -10.102 1.00 96.50 100 PHE A O 1
ATOM 799 N N . ILE A 1 101 ? 7.654 6.613 -8.496 1.00 96.38 101 ILE A N 1
ATOM 800 C CA . ILE A 1 101 ? 6.289 6.104 -8.378 1.00 96.38 101 ILE A CA 1
ATOM 801 C C . ILE A 1 101 ? 5.860 6.219 -6.919 1.00 96.38 101 ILE A C 1
ATOM 803 O O . ILE A 1 101 ? 6.554 5.751 -6.015 1.00 96.38 101 ILE A O 1
ATOM 807 N N . GLN A 1 102 ? 4.696 6.824 -6.700 1.00 95.38 102 GLN A N 1
ATOM 808 C CA . GLN A 1 102 ? 4.100 6.983 -5.382 1.00 95.38 102 GLN A CA 1
ATOM 809 C C . GLN A 1 102 ? 2.594 6.661 -5.431 1.00 95.38 102 GLN A C 1
ATOM 811 O O . GLN A 1 102 ? 1.873 7.247 -6.234 1.00 95.38 102 GLN A O 1
ATOM 816 N N . PRO A 1 103 ? 2.090 5.747 -4.590 1.00 93.81 103 PRO A N 1
ATOM 817 C CA . PRO A 1 103 ? 0.680 5.477 -4.421 1.00 93.81 103 PRO A CA 1
ATOM 818 C C . PRO A 1 103 ? 0.039 6.579 -3.568 1.00 93.81 103 PRO A C 1
ATOM 820 O O . PRO A 1 103 ? 0.588 6.991 -2.543 1.00 93.81 103 PRO A O 1
ATOM 823 N N . VAL A 1 104 ? -1.146 7.026 -3.974 1.00 91.88 104 VAL A N 1
ATOM 824 C CA . VAL A 1 104 ? -1.987 7.960 -3.220 1.00 91.88 104 VAL A CA 1
ATOM 825 C C . VAL A 1 104 ? -2.965 7.145 -2.381 1.00 91.88 104 VAL A C 1
ATOM 827 O O . VAL A 1 104 ? -3.880 6.507 -2.907 1.00 91.88 104 VAL A O 1
ATOM 830 N N . ILE A 1 105 ? -2.724 7.121 -1.070 1.00 86.56 105 ILE A N 1
ATOM 831 C CA . ILE A 1 105 ? -3.461 6.293 -0.113 1.00 86.56 105 ILE A CA 1
ATOM 832 C C . ILE A 1 105 ? -3.967 7.197 1.013 1.00 86.56 105 ILE A C 1
ATOM 834 O O . ILE A 1 105 ? -3.177 7.867 1.678 1.00 86.56 105 ILE A O 1
ATOM 838 N N . GLU A 1 106 ? -5.275 7.187 1.262 1.00 77.81 106 GLU A N 1
ATOM 839 C CA . GLU A 1 106 ? -5.898 7.889 2.392 1.00 77.81 106 GLU A CA 1
ATOM 840 C C . GLU A 1 106 ? -5.811 7.033 3.660 1.00 77.81 106 GLU A C 1
ATOM 842 O O . GLU A 1 106 ? -6.778 6.422 4.108 1.00 77.81 106 GLU A O 1
ATOM 847 N N . ALA A 1 107 ? -4.600 6.917 4.203 1.00 72.94 107 ALA A N 1
ATOM 848 C CA . ALA A 1 107 ? -4.314 6.010 5.303 1.00 72.94 107 ALA A CA 1
ATOM 849 C C . ALA A 1 107 ? -3.144 6.477 6.167 1.00 72.94 107 ALA A C 1
ATOM 851 O O . ALA A 1 107 ? -2.068 6.801 5.664 1.00 72.94 107 ALA A O 1
ATOM 852 N N . GLU A 1 108 ? -3.311 6.399 7.485 1.00 70.38 108 GLU A N 1
ATOM 853 C CA . GLU A 1 108 ? -2.210 6.600 8.423 1.00 70.38 108 GLU A CA 1
ATOM 854 C C . GLU A 1 108 ? -1.470 5.283 8.712 1.00 70.38 108 GLU A C 1
ATOM 856 O O . GLU A 1 108 ? -2.070 4.211 8.803 1.00 70.38 108 GLU A O 1
ATOM 861 N N . ASN A 1 109 ? -0.155 5.369 8.937 1.00 77.06 109 ASN A N 1
ATOM 862 C CA . ASN A 1 109 ? 0.702 4.251 9.366 1.00 77.06 109 ASN A CA 1
ATOM 863 C C . ASN A 1 109 ? 0.712 3.051 8.411 1.00 77.06 109 ASN A C 1
ATOM 865 O O . ASN A 1 109 ? 0.537 1.904 8.825 1.00 77.06 109 ASN A O 1
ATOM 869 N N . ILE A 1 110 ? 0.941 3.327 7.134 1.00 86.25 110 ILE A N 1
ATOM 870 C CA . ILE A 1 110 ? 1.073 2.321 6.084 1.00 86.25 110 ILE A CA 1
ATOM 871 C C . ILE A 1 110 ? 2.506 1.802 5.968 1.00 86.25 110 ILE A C 1
ATOM 873 O O . ILE A 1 110 ? 3.477 2.532 6.170 1.00 86.25 110 ILE A O 1
ATOM 877 N N . LYS A 1 111 ? 2.628 0.528 5.602 1.00 90.19 111 LYS A N 1
ATOM 878 C CA . LYS A 1 111 ? 3.859 -0.069 5.090 1.00 90.19 111 LYS A CA 1
ATOM 879 C C . LYS A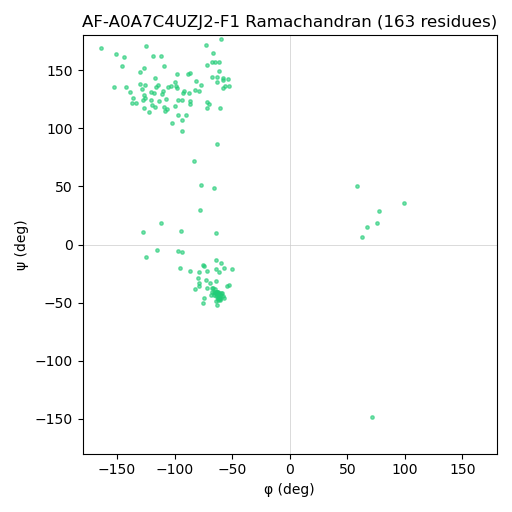 1 111 ? 3.616 -0.514 3.659 1.00 90.19 111 LYS A C 1
ATOM 881 O O . LYS A 1 111 ? 2.587 -1.123 3.375 1.00 90.19 111 LYS A O 1
ATOM 886 N N . CYS A 1 112 ? 4.563 -0.222 2.782 1.00 92.62 112 CYS A N 1
ATOM 887 C CA . CYS A 1 112 ? 4.510 -0.640 1.392 1.00 92.62 112 CYS A CA 1
ATOM 888 C C . CYS A 1 112 ? 5.675 -1.581 1.105 1.00 92.62 112 CYS A C 1
ATOM 890 O O . CYS A 1 112 ? 6.769 -1.401 1.638 1.00 92.62 112 CYS A O 1
ATOM 892 N N . THR A 1 113 ? 5.435 -2.589 0.273 1.00 95.75 113 THR A N 1
ATOM 893 C CA . THR A 1 113 ? 6.502 -3.439 -0.255 1.00 95.75 113 THR A CA 1
ATOM 894 C C . THR A 1 113 ? 6.332 -3.618 -1.751 1.00 95.75 113 THR A C 1
ATOM 896 O O . THR A 1 113 ? 5.281 -4.077 -2.204 1.00 95.75 113 THR A O 1
ATOM 899 N N . TRP A 1 114 ? 7.350 -3.237 -2.512 1.00 96.62 114 TRP A N 1
ATOM 900 C CA . TRP A 1 114 ? 7.336 -3.265 -3.968 1.00 96.62 114 TRP A CA 1
ATOM 901 C C . TRP A 1 114 ? 8.006 -4.507 -4.531 1.00 96.62 114 TRP A C 1
ATOM 903 O O . TRP A 1 114 ? 8.993 -5.000 -3.995 1.00 96.62 114 TRP A O 1
ATOM 913 N N . TYR A 1 115 ? 7.481 -4.976 -5.660 1.00 96.50 115 TYR A N 1
ATOM 914 C CA . TYR A 1 115 ? 8.029 -6.096 -6.411 1.00 96.50 115 TYR A CA 1
ATOM 915 C C . TYR A 1 115 ? 7.899 -5.841 -7.909 1.00 96.50 115 TYR A C 1
ATOM 917 O O . TYR A 1 115 ? 6.830 -5.457 -8.386 1.00 96.50 115 TYR A O 1
ATOM 925 N N . SER A 1 116 ? 8.963 -6.123 -8.654 1.00 96.06 116 SER A N 1
ATOM 926 C CA . SER A 1 116 ? 8.935 -6.209 -10.112 1.00 96.06 116 SER A CA 1
ATOM 927 C C . SER A 1 116 ? 8.810 -7.671 -10.525 1.00 96.06 116 SER A C 1
ATOM 929 O O . SER A 1 116 ? 9.502 -8.538 -9.988 1.00 96.06 116 SER A O 1
ATOM 931 N N . LEU A 1 117 ? 7.922 -7.957 -11.477 1.00 94.88 117 LEU A N 1
ATOM 932 C CA . LEU A 1 117 ? 7.738 -9.315 -11.989 1.00 94.88 117 LEU A CA 1
ATOM 933 C C . LEU A 1 117 ? 8.803 -9.704 -13.016 1.00 94.88 117 LEU A C 1
ATOM 935 O O . LEU A 1 117 ? 9.112 -10.889 -13.130 1.00 94.88 117 LEU A O 1
ATOM 939 N N . HIS A 1 118 ? 9.353 -8.742 -13.757 1.00 93.81 118 HIS A N 1
ATOM 940 C CA . HIS A 1 118 ? 10.335 -8.999 -14.813 1.00 93.81 118 HIS A CA 1
ATOM 941 C C . HIS A 1 118 ? 11.740 -8.475 -14.484 1.00 93.81 118 HIS A C 1
ATOM 943 O O . HIS A 1 118 ? 12.577 -8.347 -15.375 1.00 93.81 118 HIS A O 1
ATOM 949 N N . GLY A 1 119 ? 12.026 -8.217 -13.205 1.00 91.38 119 GLY A N 1
ATOM 950 C CA . GLY A 1 119 ? 13.377 -7.911 -12.728 1.00 91.38 119 GLY A CA 1
ATOM 951 C C . GLY A 1 119 ? 13.840 -6.481 -13.010 1.00 91.38 119 GLY A C 1
ATOM 952 O O . GLY A 1 119 ? 15.036 -6.249 -13.178 1.00 91.38 119 GLY A O 1
ATOM 953 N N . GLY A 1 120 ? 12.912 -5.528 -13.087 1.00 92.62 120 GLY A N 1
ATOM 954 C CA . GLY A 1 120 ? 13.239 -4.108 -13.042 1.00 92.62 120 GLY A CA 1
ATOM 955 C C . GLY A 1 120 ? 13.901 -3.733 -11.719 1.00 92.62 120 GLY A C 1
ATOM 956 O O . GLY A 1 120 ? 13.637 -4.343 -10.681 1.00 92.62 120 GLY A O 1
ATOM 957 N N . GLN A 1 121 ? 14.780 -2.738 -11.762 1.00 95.19 121 GLN A N 1
ATOM 958 C CA . GLN A 1 121 ? 15.523 -2.310 -10.584 1.00 95.19 121 GLN A CA 1
ATOM 959 C C . GLN A 1 121 ? 14.662 -1.368 -9.740 1.00 95.19 121 GLN A C 1
ATOM 961 O O . GLN A 1 121 ? 14.050 -0.429 -10.256 1.00 95.19 121 GLN A O 1
ATOM 966 N N . LEU A 1 122 ? 14.637 -1.634 -8.438 1.00 95.69 122 LEU A N 1
ATOM 967 C CA . LEU A 1 122 ? 13.833 -0.931 -7.449 1.00 95.69 122 LEU A CA 1
ATOM 968 C C . LEU A 1 122 ? 14.762 -0.263 -6.432 1.00 95.69 122 LEU A C 1
ATOM 970 O O . LEU A 1 122 ? 15.660 -0.907 -5.895 1.00 95.69 122 LEU A O 1
ATOM 974 N N . ASP A 1 123 ? 14.544 1.020 -6.160 1.00 95.31 123 ASP A N 1
ATOM 975 C CA . ASP A 1 123 ? 15.177 1.744 -5.058 1.00 95.31 123 ASP A CA 1
ATOM 976 C C . ASP A 1 123 ? 14.088 2.321 -4.144 1.00 95.31 123 ASP A C 1
ATOM 978 O O . ASP A 1 123 ? 13.288 3.162 -4.567 1.00 95.31 123 ASP A O 1
ATOM 982 N N . GLY A 1 124 ? 14.022 1.816 -2.908 1.00 92.69 124 GLY A N 1
ATOM 983 C CA . GLY A 1 124 ? 12.919 2.064 -1.973 1.00 92.69 124 GLY A CA 1
ATOM 984 C C . GLY A 1 124 ? 11.874 0.942 -1.904 1.00 92.69 124 GLY A C 1
ATOM 985 O O . GLY A 1 124 ? 10.692 1.224 -1.735 1.00 92.69 124 GLY A O 1
ATOM 986 N N . GLU A 1 125 ? 12.277 -0.329 -2.013 1.00 94.81 125 GLU A N 1
ATOM 987 C CA . GLU A 1 125 ? 11.351 -1.478 -1.993 1.00 94.81 125 GLU A CA 1
ATOM 988 C C . GLU A 1 125 ? 10.437 -1.523 -0.760 1.00 94.81 125 GLU A C 1
ATOM 990 O O . GLU A 1 125 ? 9.274 -1.889 -0.888 1.00 94.81 125 GLU A O 1
ATOM 995 N N . GLU A 1 126 ? 10.928 -1.119 0.415 1.00 93.56 126 GLU A N 1
ATOM 996 C CA . GLU A 1 126 ? 10.169 -1.092 1.681 1.00 93.56 126 GLU A CA 1
ATOM 997 C C . GLU A 1 126 ? 9.515 0.273 1.983 1.00 93.56 126 GLU A C 1
ATOM 999 O O . GLU A 1 126 ? 9.051 0.537 3.096 1.00 93.56 126 GLU A O 1
ATOM 1004 N N . SER A 1 127 ? 9.505 1.170 0.998 1.00 92.44 127 SER A N 1
ATOM 1005 C CA . SER A 1 127 ? 8.957 2.520 1.087 1.00 92.44 127 SER A CA 1
ATOM 1006 C C . SER A 1 127 ? 7.673 2.633 0.265 1.00 92.44 127 SER A C 1
ATOM 1008 O O . SER A 1 127 ? 7.461 1.918 -0.712 1.00 92.44 127 SER A O 1
ATOM 1010 N N . CYS A 1 128 ? 6.782 3.551 0.645 1.00 92.12 128 CYS A N 1
ATOM 1011 C CA . CYS A 1 128 ? 5.623 3.862 -0.193 1.00 92.12 128 CYS A CA 1
ATOM 1012 C C . CYS A 1 128 ? 5.999 4.714 -1.405 1.00 92.12 128 CYS A C 1
ATOM 1014 O O . CYS A 1 128 ? 5.263 4.715 -2.372 1.00 92.12 128 CYS A O 1
ATOM 1016 N N . SER A 1 129 ? 7.154 5.366 -1.421 1.00 93.75 129 SER A N 1
ATOM 1017 C CA . SER A 1 129 ? 7.731 5.935 -2.638 1.00 93.75 129 SER A CA 1
ATOM 1018 C C . SER A 1 129 ? 8.862 5.057 -3.165 1.00 93.75 129 SER A C 1
ATOM 1020 O O . SER A 1 129 ? 9.715 4.607 -2.399 1.00 93.75 129 SER A O 1
ATOM 1022 N N . LEU A 1 130 ? 8.880 4.850 -4.477 1.00 95.94 130 LEU A N 1
ATOM 1023 C CA . LEU A 1 130 ? 9.844 3.998 -5.160 1.00 95.94 130 LEU A CA 1
ATOM 1024 C C . LEU A 1 130 ? 10.463 4.758 -6.335 1.00 95.94 130 LEU A C 1
ATOM 1026 O O . LEU A 1 130 ? 9.747 5.388 -7.112 1.00 95.94 130 LEU A O 1
ATOM 1030 N N . THR A 1 131 ? 11.774 4.625 -6.525 1.00 96.44 131 THR A N 1
ATOM 1031 C CA . THR A 1 131 ? 12.402 4.905 -7.822 1.00 96.44 131 THR A CA 1
ATOM 1032 C C . THR A 1 131 ? 12.569 3.596 -8.586 1.00 96.44 131 THR A C 1
ATOM 1034 O O . THR A 1 131 ? 13.160 2.640 -8.090 1.00 96.44 131 THR A O 1
ATOM 1037 N N . TYR A 1 132 ? 12.023 3.546 -9.795 1.00 96.00 132 TYR A N 1
ATOM 1038 C CA . TYR A 1 132 ? 11.996 2.375 -10.659 1.00 96.00 132 TYR A CA 1
ATOM 1039 C C . TYR A 1 132 ? 12.826 2.601 -11.921 1.00 96.00 132 TYR A C 1
ATOM 1041 O O . TYR A 1 132 ? 12.709 3.649 -12.562 1.00 96.00 132 TYR A O 1
ATOM 1049 N N . ILE A 1 133 ? 13.605 1.593 -12.317 1.00 94.81 133 ILE A N 1
ATOM 1050 C CA . ILE A 1 133 ? 14.304 1.552 -13.605 1.00 94.81 133 ILE A CA 1
ATOM 1051 C C . ILE A 1 133 ? 13.828 0.314 -14.386 1.00 94.81 133 ILE A C 1
ATOM 1053 O O . ILE A 1 133 ? 13.936 -0.805 -13.869 1.00 94.81 133 ILE A O 1
ATOM 1057 N N . PRO A 1 134 ? 13.321 0.490 -15.624 1.00 93.38 134 PRO A N 1
ATOM 1058 C CA . PRO A 1 134 ? 12.828 -0.616 -16.437 1.00 93.38 134 PRO A CA 1
ATOM 1059 C C . PRO A 1 134 ? 13.873 -1.713 -16.708 1.00 93.38 134 PRO A C 1
ATOM 1061 O O . PRO A 1 134 ? 15.044 -1.397 -16.929 1.00 93.38 134 PRO A O 1
ATOM 1064 N N . PRO A 1 135 ? 13.474 -3.000 -16.740 1.00 92.69 135 PRO A N 1
ATOM 1065 C CA . PRO A 1 135 ? 14.340 -4.088 -17.183 1.00 92.69 135 PRO A CA 1
ATOM 1066 C C . PRO A 1 135 ? 14.541 -4.070 -18.707 1.00 92.69 135 PRO A C 1
ATOM 1068 O O . PRO A 1 135 ? 13.845 -3.380 -19.453 1.00 92.69 135 PRO A O 1
ATOM 1071 N N . LEU A 1 136 ? 15.447 -4.920 -19.200 1.00 88.31 136 LEU A N 1
ATOM 1072 C CA . LEU A 1 136 ? 15.632 -5.194 -20.632 1.00 88.31 136 LEU A CA 1
ATOM 1073 C C . LEU A 1 136 ? 14.533 -6.132 -21.180 1.00 88.31 136 LEU A C 1
ATOM 1075 O O . LEU A 1 136 ? 14.826 -7.153 -21.799 1.00 88.31 136 LEU A O 1
ATOM 1079 N N . ALA A 1 137 ? 13.268 -5.795 -20.934 1.00 87.62 137 ALA A N 1
ATOM 1080 C CA . ALA A 1 137 ? 12.087 -6.508 -21.418 1.00 87.62 137 ALA A CA 1
ATOM 1081 C C . ALA A 1 137 ? 11.158 -5.550 -22.186 1.00 87.62 137 ALA A C 1
ATOM 1083 O O . ALA A 1 137 ? 11.374 -4.341 -22.199 1.00 87.62 137 ALA A O 1
ATOM 1084 N N . GLU A 1 138 ? 10.127 -6.078 -22.850 1.00 91.12 138 GLU A N 1
ATOM 1085 C CA . GLU A 1 138 ? 9.107 -5.256 -23.533 1.00 91.12 138 GLU A CA 1
ATOM 1086 C C . GLU A 1 138 ? 8.073 -4.676 -22.560 1.00 91.12 138 GLU A C 1
ATOM 1088 O O . GLU A 1 138 ? 7.417 -3.667 -22.834 1.00 91.12 138 GLU A O 1
ATOM 1093 N N . ASN A 1 139 ? 7.904 -5.326 -21.412 1.00 93.75 139 ASN A N 1
ATOM 1094 C CA . ASN A 1 139 ? 6.985 -4.908 -20.375 1.00 93.75 139 ASN A CA 1
ATOM 1095 C C . ASN A 1 139 ? 7.462 -5.346 -18.990 1.00 93.75 139 ASN A C 1
ATOM 1097 O O . ASN A 1 139 ? 8.292 -6.241 -18.836 1.00 93.75 139 ASN A O 1
ATOM 1101 N N . ASP A 1 140 ? 6.880 -4.730 -17.975 1.00 95.06 140 ASP A N 1
ATOM 1102 C CA . ASP A 1 140 ? 7.025 -5.128 -16.584 1.00 95.06 140 ASP A CA 1
ATOM 1103 C C . ASP A 1 140 ? 5.706 -4.901 -15.840 1.00 95.06 140 ASP A C 1
ATOM 1105 O O . ASP A 1 140 ? 4.816 -4.171 -16.294 1.00 95.06 140 ASP A O 1
ATOM 1109 N N . ILE A 1 141 ? 5.563 -5.553 -14.696 1.00 95.69 141 ILE A N 1
ATOM 1110 C CA . ILE A 1 141 ? 4.450 -5.352 -13.781 1.00 95.69 141 ILE A CA 1
ATOM 1111 C C . ILE A 1 141 ? 5.057 -5.046 -12.423 1.00 95.69 141 ILE A C 1
ATOM 1113 O O . ILE A 1 141 ? 5.735 -5.888 -11.834 1.00 95.69 141 ILE A O 1
ATOM 1117 N N . LEU A 1 142 ? 4.777 -3.848 -11.921 1.00 96.00 142 LEU A N 1
ATOM 1118 C CA . LEU A 1 142 ? 5.119 -3.476 -10.561 1.00 96.00 142 LEU A CA 1
ATOM 1119 C C . LEU A 1 142 ? 3.931 -3.759 -9.661 1.00 96.00 142 LEU A C 1
ATOM 1121 O O . LEU A 1 142 ? 2.831 -3.261 -9.902 1.00 96.00 142 LEU A O 1
ATOM 1125 N N . ARG A 1 143 ? 4.160 -4.556 -8.624 1.00 96.00 143 ARG A N 1
ATOM 1126 C CA . ARG A 1 143 ? 3.195 -4.825 -7.562 1.00 96.00 143 ARG A CA 1
ATOM 1127 C C . ARG A 1 143 ? 3.609 -4.088 -6.308 1.00 96.00 143 ARG A C 1
ATOM 1129 O O . ARG A 1 143 ? 4.770 -4.154 -5.918 1.00 96.00 143 ARG A O 1
ATOM 1136 N N . VAL A 1 144 ? 2.643 -3.459 -5.657 1.00 95.19 144 VAL A N 1
ATOM 1137 C CA . VAL A 1 144 ? 2.790 -2.911 -4.315 1.00 95.19 144 VAL A CA 1
ATOM 1138 C C . VAL A 1 144 ? 1.889 -3.696 -3.373 1.00 95.19 144 VAL A C 1
ATOM 1140 O O . VAL A 1 144 ? 0.684 -3.824 -3.587 1.00 95.19 144 VAL A O 1
ATOM 1143 N N . ASN A 1 145 ? 2.483 -4.261 -2.332 1.00 93.62 145 ASN A N 1
ATOM 1144 C CA . ASN A 1 145 ? 1.756 -4.787 -1.191 1.00 93.62 145 ASN A CA 1
ATOM 1145 C C . ASN A 1 145 ? 1.615 -3.660 -0.169 1.00 93.62 145 ASN A C 1
ATOM 1147 O O . ASN A 1 145 ? 2.606 -3.219 0.410 1.00 93.62 145 ASN A O 1
ATOM 1151 N N . ILE A 1 146 ? 0.392 -3.186 0.020 1.00 90.50 146 ILE A N 1
ATOM 1152 C CA . ILE A 1 146 ? 0.049 -2.148 0.982 1.00 90.50 146 ILE A CA 1
ATOM 1153 C C . ILE A 1 146 ? -0.471 -2.865 2.221 1.00 90.50 146 ILE A C 1
ATOM 1155 O O . ILE A 1 146 ? -1.545 -3.471 2.211 1.00 90.50 146 ILE A O 1
ATOM 1159 N N . GLN A 1 147 ? 0.309 -2.794 3.292 1.00 88.31 147 GLN A N 1
ATOM 1160 C CA . GLN A 1 147 ? -0.080 -3.254 4.612 1.00 88.31 147 GLN A CA 1
ATOM 1161 C C . GLN A 1 147 ? -0.452 -2.032 5.451 1.00 88.31 147 GLN A C 1
ATOM 1163 O O . GLN A 1 147 ? 0.434 -1.299 5.910 1.00 88.31 147 GLN A O 1
ATOM 1168 N N . PRO A 1 148 ? -1.751 -1.792 5.676 1.00 80.06 148 PRO A N 1
ATOM 1169 C CA . PRO A 1 148 ? -2.155 -0.767 6.606 1.00 80.06 148 PRO A CA 1
ATOM 1170 C C . PRO A 1 148 ? -1.724 -1.120 8.027 1.00 80.06 148 PRO A C 1
ATOM 1172 O O . PRO A 1 148 ? -1.542 -2.287 8.394 1.00 80.06 148 PRO A O 1
ATOM 1175 N N . GLY A 1 149 ? -1.613 -0.094 8.862 1.00 73.31 149 GLY A N 1
ATOM 1176 C CA . GLY A 1 149 ? -1.483 -0.283 10.293 1.00 73.31 149 GLY A CA 1
ATOM 1177 C C . GLY A 1 149 ? -2.683 -1.031 10.878 1.00 73.31 149 GLY A C 1
ATOM 1178 O O . GLY A 1 149 ? -3.678 -1.340 10.224 1.00 73.31 149 GLY A O 1
ATOM 1179 N N . CYS A 1 150 ? -2.610 -1.297 12.177 1.00 70.06 150 CYS A N 1
ATOM 1180 C CA . CYS A 1 150 ? -3.789 -1.685 12.943 1.00 70.06 150 CYS A CA 1
ATOM 1181 C C . CYS A 1 150 ? -4.444 -3.034 12.622 1.00 70.06 150 CYS A C 1
ATOM 1183 O O . CYS A 1 150 ? -5.497 -3.310 13.178 1.00 70.06 150 CYS A O 1
ATOM 1185 N N . GLY A 1 151 ? -3.787 -3.939 11.890 1.00 63.94 151 GLY A N 1
ATOM 1186 C CA . GLY A 1 151 ? -4.294 -5.305 11.667 1.00 63.94 151 GLY A CA 1
ATOM 1187 C C . GLY A 1 151 ? -5.442 -5.381 10.660 1.00 63.94 151 GLY A C 1
ATOM 1188 O O . GLY A 1 151 ? -6.177 -6.364 10.642 1.00 63.94 151 GLY A O 1
ATOM 1189 N N . LEU A 1 152 ? -5.590 -4.337 9.848 1.00 71.75 152 LEU A N 1
ATOM 1190 C CA . LEU A 1 152 ? -6.456 -4.319 8.678 1.00 71.75 152 LEU A CA 1
ATOM 1191 C C . LEU A 1 152 ? -5.928 -5.270 7.592 1.00 71.75 152 LEU A C 1
ATOM 1193 O O . LEU A 1 152 ? -4.736 -5.598 7.590 1.00 71.75 152 LEU A O 1
ATOM 1197 N N . PRO A 1 153 ? -6.794 -5.730 6.672 1.00 73.50 153 PRO A N 1
ATOM 1198 C CA . PRO A 1 153 ? -6.372 -6.618 5.601 1.00 73.50 153 PRO A CA 1
ATOM 1199 C C . PRO A 1 153 ? -5.361 -5.930 4.681 1.00 73.50 153 PRO A C 1
ATOM 1201 O O . PRO A 1 153 ? -5.500 -4.758 4.329 1.00 73.50 153 PRO A O 1
ATOM 1204 N N . ASN A 1 154 ? -4.354 -6.694 4.266 1.00 82.50 154 ASN A N 1
ATOM 1205 C CA . ASN A 1 154 ? -3.400 -6.249 3.260 1.00 82.50 154 ASN A CA 1
ATOM 1206 C C . ASN A 1 154 ? -4.102 -6.118 1.905 1.00 82.50 154 ASN A C 1
ATOM 1208 O O . ASN A 1 154 ? -4.944 -6.949 1.555 1.00 82.50 154 ASN A O 1
ATOM 1212 N N . THR A 1 155 ? -3.702 -5.117 1.128 1.00 86.62 155 THR A N 1
ATOM 1213 C CA . THR A 1 155 ? -4.190 -4.904 -0.238 1.00 86.62 155 THR A CA 1
ATOM 1214 C C . THR A 1 155 ? -3.009 -4.945 -1.193 1.00 86.62 155 THR A C 1
ATOM 1216 O O . THR A 1 155 ? -1.987 -4.308 -0.951 1.00 86.62 155 THR A O 1
ATOM 1219 N N . VAL A 1 156 ? -3.129 -5.718 -2.271 1.00 90.69 156 VAL A N 1
ATOM 1220 C CA . VAL A 1 156 ? -2.092 -5.810 -3.301 1.00 90.69 156 VAL A CA 1
ATOM 1221 C C . VAL A 1 156 ? -2.603 -5.125 -4.552 1.00 90.69 156 VAL A C 1
ATOM 1223 O O . VAL A 1 156 ? -3.587 -5.569 -5.138 1.00 90.69 156 VAL A O 1
ATOM 1226 N N . GLU A 1 157 ? -1.901 -4.080 -4.967 1.00 92.88 157 GLU A N 1
ATOM 1227 C CA . GLU A 1 157 ? -2.200 -3.332 -6.181 1.00 92.88 157 GLU A CA 1
ATOM 1228 C C . GLU A 1 157 ? -1.034 -3.406 -7.155 1.00 92.88 157 GLU A C 1
ATOM 1230 O O . GLU A 1 157 ? 0.087 -3.773 -6.796 1.00 92.88 157 GLU A O 1
ATOM 1235 N N . GLN A 1 158 ? -1.295 -3.093 -8.420 1.00 94.44 158 GLN A N 1
ATOM 1236 C CA . GLN A 1 158 ? -0.267 -3.182 -9.448 1.00 94.44 158 GLN A CA 1
ATOM 1237 C C . GLN A 1 158 ? -0.401 -2.100 -10.510 1.00 94.44 158 GLN A C 1
ATOM 1239 O O . GLN A 1 158 ? -1.496 -1.626 -10.807 1.00 94.44 158 GLN A O 1
ATOM 1244 N N . ILE A 1 159 ? 0.723 -1.770 -11.134 1.00 94.69 159 ILE A N 1
ATOM 1245 C CA . ILE A 1 159 ? 0.816 -0.910 -12.308 1.00 94.69 159 ILE A CA 1
ATOM 1246 C C . ILE A 1 159 ? 1.584 -1.660 -13.397 1.00 94.69 159 ILE A C 1
ATOM 1248 O O . ILE A 1 159 ? 2.565 -2.360 -13.133 1.00 94.69 159 ILE A O 1
ATOM 1252 N N . ARG A 1 160 ? 1.099 -1.567 -14.634 1.00 95.44 160 ARG A N 1
ATOM 1253 C CA . ARG A 1 160 ? 1.704 -2.229 -15.792 1.00 95.44 160 ARG A CA 1
ATOM 1254 C C . ARG A 1 160 ? 2.565 -1.231 -16.545 1.00 95.44 160 ARG A C 1
ATOM 1256 O O . ARG A 1 160 ? 2.147 -0.100 -16.786 1.00 95.44 160 ARG A O 1
ATOM 1263 N N . ILE A 1 161 ? 3.745 -1.659 -16.957 1.00 93.69 161 ILE A N 1
ATOM 1264 C CA . ILE A 1 161 ? 4.726 -0.811 -17.620 1.00 93.69 161 ILE A CA 1
ATOM 1265 C C . ILE A 1 161 ? 4.994 -1.395 -18.995 1.00 93.69 161 ILE A C 1
ATOM 1267 O O . ILE A 1 161 ? 5.419 -2.537 -19.121 1.00 93.69 161 ILE A O 1
ATOM 1271 N N . SER A 1 162 ? 4.722 -0.614 -20.031 1.00 93.62 162 SER A N 1
ATOM 1272 C CA . SER A 1 162 ? 5.161 -0.883 -21.395 1.00 93.62 162 SER A CA 1
ATOM 1273 C C . SER A 1 162 ? 6.484 -0.161 -21.625 1.00 93.62 162 SER A C 1
ATOM 1275 O O . SER A 1 162 ? 6.609 1.024 -21.311 1.00 93.62 162 SER A O 1
ATOM 1277 N N . ILE A 1 163 ? 7.476 -0.877 -22.140 1.00 92.25 163 ILE A N 1
ATOM 1278 C CA . ILE A 1 163 ? 8.838 -0.372 -22.275 1.00 92.25 163 ILE A CA 1
ATOM 1279 C C . ILE A 1 163 ? 9.090 -0.081 -23.751 1.00 92.25 163 ILE A C 1
ATOM 1281 O O . ILE A 1 163 ? 9.040 -0.977 -24.594 1.00 92.25 163 ILE A O 1
ATOM 1285 N N . LEU A 1 164 ? 9.327 1.190 -24.069 1.00 87.31 164 LEU A N 1
ATOM 1286 C CA . LEU A 1 164 ? 9.708 1.609 -25.411 1.00 87.31 164 LEU A CA 1
ATOM 1287 C C . LEU A 1 164 ? 11.210 1.379 -25.625 1.00 87.31 164 LEU A C 1
ATOM 1289 O O . LEU A 1 164 ? 11.990 1.591 -24.689 1.00 87.31 164 LEU A O 1
ATOM 1293 N N . PRO A 1 165 ? 11.601 0.922 -26.828 1.00 79.25 165 PRO A N 1
ATOM 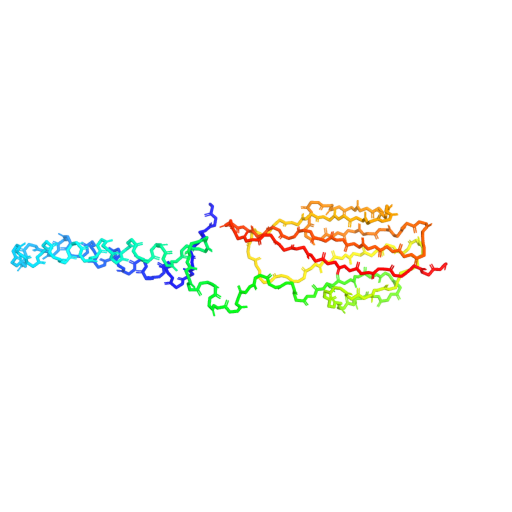1294 C CA . PRO A 1 165 ? 12.988 0.638 -27.168 1.00 79.25 165 PRO A CA 1
ATOM 1295 C C . PRO A 1 165 ? 13.894 1.866 -27.102 1.00 79.25 165 PRO A C 1
ATOM 1297 O O . PRO A 1 165 ? 13.410 2.992 -27.357 1.00 79.25 165 PRO A O 1
#

Secondary structure (DSSP, 8-state):
----B-HHHHHHHHHHHHHHHHHHHHGGGS-HHHHHHHHHHHHHHHHHHHHHHBTTT-HHHHHSS----EEEEEEEETTTEEEEE-TT-EEEEETT--EEEEEEE--SS-EEEEEESS--EEE-TTSSSEEEE--SSSEEEEEEEEE-GGGPPPEEEEEEEEEE-

Mean predicted aligned error: 10.01 Å

Foldseek 3Di:
DPDQFDPVLVVVLVVLVVVLVCLVVVVV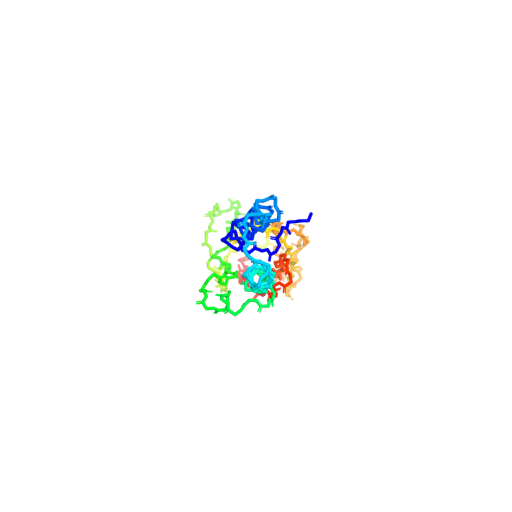PPDPVVSVVSNVVSVVVNVVSVQCGHCQRHPVVVVDPPDFDFAWKWKAWPPPGTDTAGWQGEDEEEQFIKIKIATDTPAPAKWKAKDKPVDWDWDQRRHNIIITHHHPDQKIKMKIWIDGPRNDDIDITIYIYGYDD

Nearest PDB structures (foldseek):
  7kpn-assembly1_Z  TM=7.391E-01  e=3.075E-03  Homo sapiens
  4nzj-assembly1_A  TM=6.450E-01  e=1.231E-03  Bacteroides fragilis NCTC 9343
  4ogz-assembly2_B  TM=6.305E-01  e=8.611E-03  Bacteroides fragilis NCTC 9343
  3pe9-assembly4_D  TM=6.162E-01  e=2.277E-02  Acetivibrio thermocellus
  1b4r-assembly1_A  TM=5.735E-01  e=8.018E-02  Homo sapiens